Protein AF-A0A455SZA5-F1 (afdb_monomer)

Organism: NCBI:txid2045280

Mean predicted aligned error: 7.83 Å

Sequence (49 aa):
MGRCDTCGEPAAYAQLLSGGRTFRFCEQHVPPLVKKQAEATAAKEEQKK

Radius of gyration: 11.06 Å; Cα contacts (8 Å, |Δi|>4): 65; chains: 1; bounding box: 19×23×32 Å

Solvent-accessible surface area (backbone atoms only — not comparable to full-atom values): 3027 Å² total; per-residue (Å²): 133,58,47,10,77,87,79,61,45,71,33,77,44,68,40,79,42,95,85,86,46,73,49,34,20,19,88,87,68,50,48,74,67,44,53,54,45,43,58,55,41,64,72,47,62,75,76,74,122

Nearest PDB structures (foldseek):
  8s9u-assembly1_C  TM=4.541E-01  e=2.098E+00  Synechocystis sp. PCC 6803
  8s9v-assembly1_C  TM=4.383E-01  e=2.567E+00  Synechocystis sp. PCC 6803
  7z5a-assembly1_A  TM=4.490E-01  e=2.567E+00  Mus musculus
  4id8-assembly1_A  TM=3.665E-01 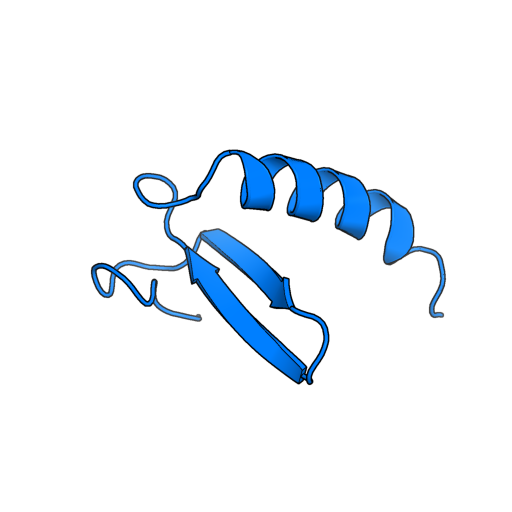 e=2.746E+00  Rhodopseudomonas palustris HaA2

pLDDT: mean 74.1, std 13.37, range [39.84, 89.56]

Secondary structure (DSSP, 8-state):
-PBPTTT-SBPSEEEEETTTEEEEE-TTT--HHHHHHHHHHHTTGGG--

Structure (mmCIF, N/CA/C/O backbone):
data_AF-A0A455SZA5-F1
#
_entry.id   AF-A0A455SZA5-F1
#
loop_
_atom_site.group_PDB
_atom_site.id
_atom_site.type_symbol
_atom_site.label_atom_id
_atom_site.label_alt_id
_atom_site.label_comp_id
_atom_site.label_asym_id
_atom_site.label_entity_id
_atom_site.label_seq_id
_atom_site.pdbx_PDB_ins_code
_atom_site.Cartn_x
_atom_site.Cartn_y
_atom_site.Cartn_z
_atom_site.occupancy
_atom_site.B_iso_or_equiv
_atom_site.auth_seq_id
_atom_site.auth_comp_id
_ato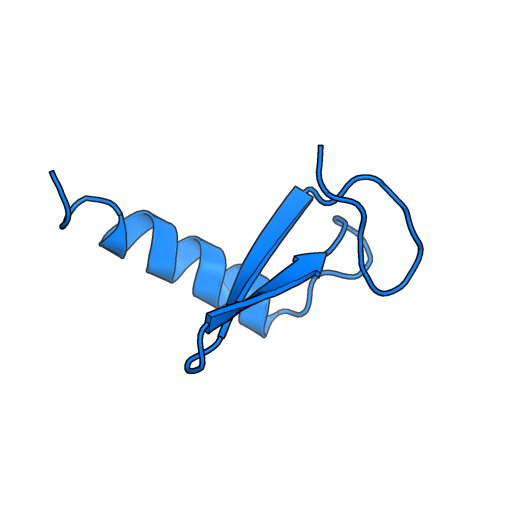m_site.auth_asym_id
_atom_site.auth_atom_id
_atom_site.pdbx_PDB_model_num
ATOM 1 N N . MET A 1 1 ? 10.033 9.695 3.761 1.00 54.56 1 MET A N 1
ATOM 2 C CA . MET A 1 1 ? 8.680 9.576 3.176 1.00 54.56 1 MET A CA 1
ATOM 3 C C . MET A 1 1 ? 8.732 8.602 2.011 1.00 54.56 1 MET A C 1
ATOM 5 O O . MET A 1 1 ? 9.590 8.764 1.152 1.00 54.56 1 MET A O 1
ATOM 9 N N . GLY A 1 2 ? 7.907 7.552 2.023 1.00 73.19 2 GLY A N 1
ATOM 10 C CA . GLY A 1 2 ? 7.812 6.622 0.893 1.00 73.19 2 GLY A CA 1
ATOM 11 C C . GLY A 1 2 ? 7.139 7.296 -0.303 1.00 73.19 2 GLY A C 1
ATOM 12 O O . GLY A 1 2 ? 6.287 8.158 -0.109 1.00 73.19 2 GLY A O 1
ATOM 13 N N . ARG A 1 3 ? 7.529 6.934 -1.526 1.00 84.69 3 ARG A N 1
ATOM 14 C CA . ARG A 1 3 ? 6.850 7.361 -2.758 1.00 84.69 3 ARG A CA 1
ATOM 15 C C . ARG A 1 3 ? 5.921 6.256 -3.239 1.00 84.69 3 ARG A C 1
ATOM 17 O O . ARG A 1 3 ? 6.183 5.089 -2.960 1.00 84.69 3 ARG A O 1
ATOM 24 N N . CYS A 1 4 ? 4.847 6.635 -3.914 1.00 87.38 4 CYS A N 1
ATOM 25 C CA . CYS A 1 4 ? 3.928 5.717 -4.553 1.00 87.38 4 CYS A CA 1
ATOM 26 C C . CYS A 1 4 ? 4.657 4.945 -5.654 1.00 87.38 4 CYS A C 1
ATOM 28 O O . CYS A 1 4 ? 5.304 5.560 -6.501 1.00 87.38 4 CYS A O 1
ATOM 30 N N . ASP A 1 5 ? 4.522 3.620 -5.662 1.00 83.69 5 ASP A N 1
ATOM 31 C CA . ASP A 1 5 ? 5.135 2.755 -6.677 1.00 83.69 5 ASP A CA 1
ATOM 32 C C . ASP A 1 5 ? 4.552 2.983 -8.085 1.00 83.69 5 ASP A C 1
ATOM 34 O O . ASP A 1 5 ? 5.190 2.656 -9.080 1.00 83.69 5 ASP A O 1
ATOM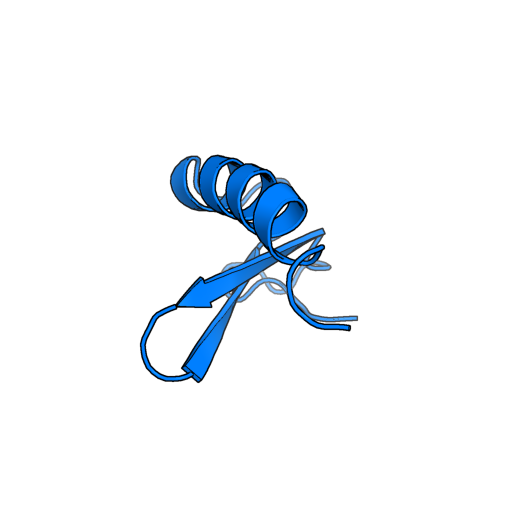 38 N N . THR A 1 6 ? 3.353 3.567 -8.185 1.00 81.25 6 THR A N 1
ATOM 39 C CA . THR A 1 6 ? 2.662 3.796 -9.462 1.00 81.25 6 THR A CA 1
ATOM 40 C C . THR A 1 6 ? 3.054 5.114 -10.132 1.00 81.25 6 THR A C 1
ATOM 42 O O . THR A 1 6 ? 3.273 5.136 -11.338 1.00 81.25 6 THR A O 1
ATOM 45 N N . CYS A 1 7 ? 3.141 6.215 -9.380 1.00 86.88 7 CYS A N 1
ATOM 46 C CA . CYS A 1 7 ? 3.345 7.558 -9.948 1.00 86.88 7 CYS A CA 1
ATOM 47 C C . CYS A 1 7 ? 4.509 8.350 -9.334 1.00 86.88 7 CYS A C 1
ATOM 49 O O . CYS A 1 7 ? 4.835 9.429 -9.819 1.00 86.88 7 CYS A O 1
ATOM 51 N N . GLY A 1 8 ? 5.138 7.859 -8.262 1.00 84.62 8 GLY A N 1
ATOM 52 C CA . GLY A 1 8 ? 6.239 8.553 -7.589 1.00 84.62 8 GLY A CA 1
ATOM 53 C C . GLY A 1 8 ? 5.830 9.701 -6.655 1.00 84.62 8 GLY A C 1
ATOM 54 O O . GLY A 1 8 ? 6.702 10.279 -6.004 1.00 84.62 8 GLY A O 1
ATOM 55 N N . GLU A 1 9 ? 4.536 10.008 -6.536 1.00 87.31 9 GLU A N 1
ATOM 56 C CA . GLU A 1 9 ? 3.999 10.977 -5.568 1.00 87.31 9 GLU A CA 1
ATOM 57 C C . GLU A 1 9 ? 4.199 10.523 -4.113 1.00 87.31 9 GLU A C 1
ATOM 59 O O . GLU A 1 9 ? 4.433 9.336 -3.870 1.00 87.31 9 GLU A O 1
ATOM 64 N N . PRO A 1 10 ? 4.118 11.421 -3.112 1.00 87.69 10 PRO A N 1
ATOM 65 C CA . PRO A 1 10 ? 4.183 11.023 -1.707 1.00 87.69 10 PRO A CA 1
ATOM 66 C C . PRO A 1 10 ? 3.137 9.946 -1.384 1.00 87.69 10 PRO A C 1
ATOM 68 O O . PRO A 1 10 ? 1.943 10.105 -1.638 1.00 87.69 10 PRO A O 1
ATOM 71 N N . ALA A 1 11 ? 3.596 8.819 -0.838 1.00 85.25 11 ALA A N 1
ATOM 72 C CA . ALA A 1 11 ? 2.715 7.733 -0.447 1.00 85.25 11 ALA A CA 1
ATOM 73 C C . ALA A 1 11 ? 2.009 8.082 0.863 1.00 85.25 11 ALA A C 1
ATOM 75 O O . ALA A 1 11 ? 2.663 8.285 1.887 1.00 85.25 11 ALA A O 1
ATOM 76 N N . ALA A 1 12 ? 0.681 8.111 0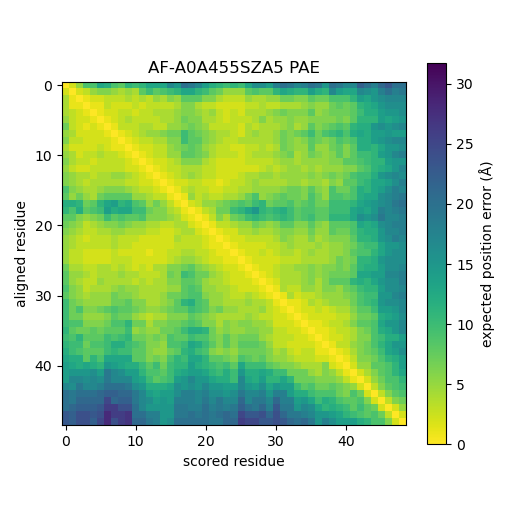.811 1.00 84.50 12 ALA A N 1
ATOM 77 C CA . ALA A 1 12 ? -0.180 8.271 1.975 1.00 84.50 12 ALA A CA 1
ATOM 78 C C . ALA A 1 12 ? -0.487 6.919 2.641 1.00 84.50 12 ALA A C 1
ATOM 80 O O . ALA A 1 12 ? -0.724 6.860 3.842 1.00 84.50 12 ALA A O 1
ATOM 81 N N . TYR A 1 13 ? -0.433 5.825 1.873 1.00 80.44 13 TYR A N 1
ATOM 82 C CA . TYR A 1 13 ? -0.791 4.486 2.333 1.00 80.44 13 TYR A CA 1
ATOM 83 C C . TYR A 1 13 ? 0.317 3.475 2.044 1.00 80.44 13 TYR A C 1
ATOM 85 O O . TYR A 1 13 ? 0.980 3.527 1.003 1.00 80.44 13 TYR A O 1
ATOM 93 N N . ALA A 1 14 ? 0.485 2.516 2.953 1.00 81.69 14 ALA A N 1
ATOM 94 C CA . ALA A 1 14 ? 1.387 1.383 2.796 1.00 81.69 14 ALA A CA 1
ATOM 95 C C . ALA A 1 14 ? 0.620 0.077 3.034 1.00 81.69 14 ALA A C 1
ATOM 97 O O . ALA A 1 14 ? -0.053 -0.071 4.049 1.00 81.69 14 ALA A O 1
ATOM 98 N N . GLN A 1 15 ? 0.729 -0.870 2.102 1.00 81.44 15 GLN A N 1
ATOM 99 C CA . GLN A 1 15 ? 0.167 -2.210 2.240 1.00 81.44 15 GLN A CA 1
ATOM 100 C C . GLN A 1 15 ? 1.293 -3.220 2.425 1.00 81.44 15 GLN A C 1
ATOM 102 O O . GLN A 1 15 ? 2.172 -3.336 1.567 1.00 81.44 15 GLN A O 1
ATOM 107 N N . LEU A 1 16 ? 1.251 -3.966 3.526 1.00 78.62 16 LEU A N 1
ATOM 108 C CA . LEU A 1 16 ? 2.178 -5.060 3.786 1.00 78.62 16 LEU A CA 1
ATOM 109 C C . LEU A 1 16 ? 1.605 -6.353 3.188 1.00 78.62 16 LEU A C 1
ATOM 111 O O . LEU A 1 16 ? 0.630 -6.899 3.698 1.00 78.62 16 LEU A O 1
ATOM 115 N N . LEU A 1 17 ? 2.188 -6.846 2.095 1.00 74.81 17 LEU A N 1
ATOM 116 C CA . LEU A 1 17 ? 1.814 -8.137 1.519 1.00 74.81 17 LEU A CA 1
ATOM 117 C C . LEU A 1 17 ? 2.547 -9.283 2.224 1.00 74.81 17 LEU A C 1
ATOM 119 O O . LEU A 1 17 ? 3.736 -9.190 2.551 1.00 74.81 17 LEU A O 1
ATOM 123 N N . SER A 1 18 ? 1.845 -10.408 2.384 1.00 67.06 18 SER A N 1
ATOM 124 C CA . SER A 1 18 ? 2.428 -11.683 2.806 1.00 67.06 18 SER A CA 1
ATOM 125 C C . SER A 1 18 ? 3.603 -12.036 1.885 1.00 67.06 18 SER A C 1
ATOM 127 O O . SER A 1 18 ? 3.445 -12.105 0.668 1.00 67.06 18 SER A O 1
ATOM 129 N N . GLY A 1 19 ? 4.797 -12.191 2.462 1.00 75.06 19 GLY A N 1
ATOM 130 C CA . GLY A 1 19 ? 6.061 -12.302 1.717 1.00 75.06 19 GLY A CA 1
ATOM 131 C C . GLY A 1 19 ? 7.037 -11.138 1.932 1.00 75.06 19 GLY A C 1
ATOM 132 O O . GLY A 1 19 ? 8.052 -11.070 1.245 1.00 75.06 19 GLY A O 1
ATOM 133 N N . GLY A 1 20 ? 6.747 -10.224 2.867 1.00 75.38 20 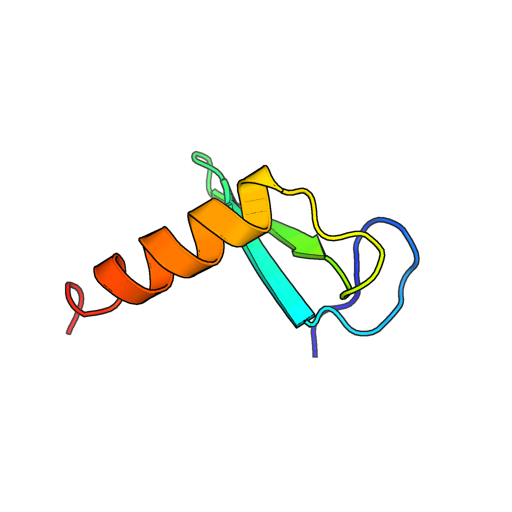GLY A N 1
ATOM 134 C CA . GLY A 1 20 ? 7.672 -9.159 3.284 1.00 75.38 20 GLY A CA 1
ATOM 135 C C . GLY A 1 20 ? 7.783 -7.999 2.293 1.00 75.38 20 GLY A C 1
ATOM 136 O O . GLY A 1 20 ? 8.707 -7.195 2.385 1.00 75.38 20 GLY A O 1
ATOM 137 N N . ARG A 1 21 ? 6.856 -7.909 1.332 1.00 78.88 21 ARG A N 1
ATOM 138 C CA . ARG A 1 21 ? 6.818 -6.836 0.335 1.00 78.88 21 ARG A CA 1
ATOM 139 C C . ARG A 1 21 ? 5.869 -5.743 0.803 1.00 78.88 21 ARG A C 1
ATOM 141 O O . ARG A 1 21 ? 4.699 -6.013 1.063 1.00 78.88 21 ARG A O 1
ATOM 148 N N . THR A 1 22 ? 6.360 -4.512 0.865 1.00 79.75 22 THR A N 1
ATOM 149 C CA . THR A 1 22 ? 5.551 -3.337 1.202 1.00 79.75 22 THR A CA 1
ATOM 150 C C . THR A 1 22 ? 5.282 -2.539 -0.061 1.00 79.75 22 THR A C 1
ATOM 152 O O . THR A 1 22 ? 6.226 -2.053 -0.678 1.00 79.75 22 THR A O 1
ATOM 155 N N . PHE A 1 23 ? 4.013 -2.377 -0.421 1.00 84.25 23 PHE A N 1
ATOM 156 C CA . PHE A 1 23 ? 3.606 -1.530 -1.539 1.00 84.25 23 PHE A CA 1
ATOM 157 C C . PHE A 1 23 ? 3.125 -0.180 -1.036 1.00 84.25 23 PHE A C 1
ATOM 159 O O . PHE A 1 23 ? 2.399 -0.105 -0.043 1.00 84.25 23 PHE A O 1
ATOM 166 N N . ARG A 1 24 ? 3.531 0.887 -1.719 1.00 87.12 24 ARG A N 1
ATOM 167 C CA . ARG A 1 24 ? 3.226 2.260 -1.323 1.00 87.12 24 ARG A CA 1
ATOM 168 C C . ARG A 1 24 ? 2.307 2.912 -2.342 1.00 87.12 24 ARG A C 1
ATOM 170 O O . ARG A 1 24 ? 2.561 2.872 -3.544 1.00 87.12 24 ARG A O 1
ATOM 177 N N . PHE A 1 25 ? 1.264 3.569 -1.850 1.00 86.75 25 PHE A N 1
ATOM 178 C CA . PHE A 1 25 ? 0.236 4.185 -2.680 1.00 86.75 25 PHE A CA 1
ATOM 179 C C . PHE A 1 25 ? -0.027 5.630 -2.251 1.00 86.75 25 PHE A C 1
ATOM 181 O O . PHE A 1 25 ? -0.070 5.933 -1.056 1.00 86.75 25 PHE A O 1
ATOM 188 N N . CYS A 1 26 ? -0.195 6.533 -3.218 1.00 89.56 26 CYS A N 1
ATOM 189 C CA . CYS A 1 26 ? -0.704 7.882 -2.962 1.00 89.56 26 CYS A CA 1
ATOM 190 C C . CYS A 1 26 ? -2.241 7.873 -2.883 1.00 89.56 26 CYS A C 1
ATOM 192 O O . CYS A 1 26 ? -2.878 6.871 -3.203 1.00 89.56 26 CYS A O 1
ATOM 194 N N . GLU A 1 27 ? -2.849 8.986 -2.472 1.00 85.50 27 GLU A N 1
ATOM 195 C CA . GLU A 1 27 ? -4.308 9.098 -2.297 1.00 85.50 27 GLU A CA 1
ATOM 196 C C . GLU A 1 27 ? -5.109 8.872 -3.587 1.00 85.50 27 GLU A C 1
ATOM 198 O O . GLU A 1 27 ? -6.250 8.413 -3.528 1.00 85.50 27 GLU A O 1
ATOM 203 N N . GLN A 1 28 ? -4.502 9.133 -4.748 1.00 85.75 28 GLN A N 1
ATOM 204 C CA . GLN A 1 28 ? -5.108 8.857 -6.054 1.00 85.75 28 GLN A CA 1
ATOM 205 C C . GLN A 1 28 ? -4.964 7.393 -6.483 1.00 85.75 28 GLN A C 1
ATOM 207 O O . GLN A 1 28 ? -5.882 6.835 -7.076 1.00 85.75 28 GLN A O 1
ATOM 212 N N . HIS A 1 29 ? -3.828 6.759 -6.178 1.00 84.69 29 HIS A N 1
ATOM 213 C CA . HIS A 1 29 ? -3.509 5.408 -6.655 1.00 84.69 29 HIS A 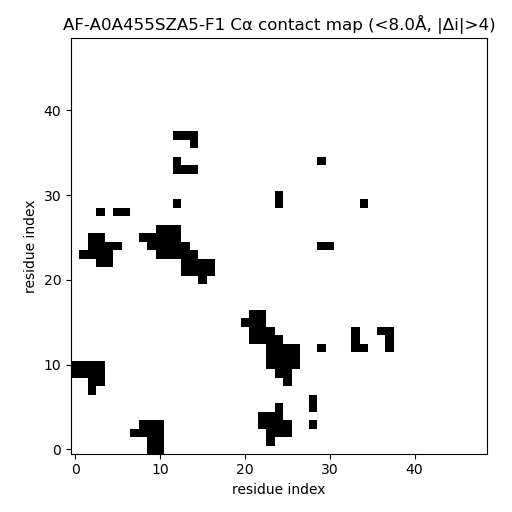CA 1
ATOM 214 C C . H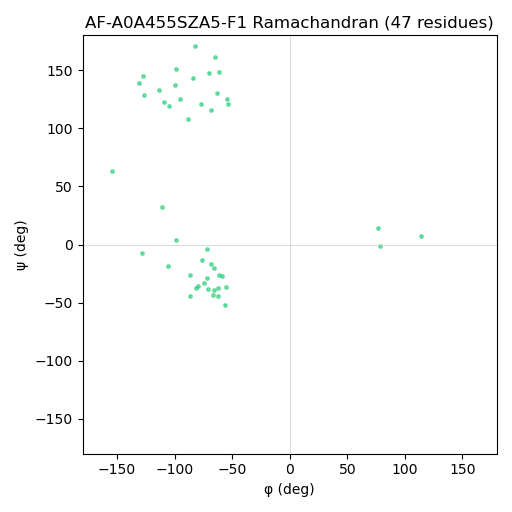IS A 1 29 ? -3.779 4.310 -5.632 1.00 84.69 29 HIS A C 1
ATOM 216 O O . HIS A 1 29 ? -3.471 3.152 -5.896 1.00 84.69 29 HIS A O 1
ATOM 222 N N . VAL A 1 30 ? -4.331 4.641 -4.465 1.00 84.00 30 VAL A N 1
ATOM 223 C CA . VAL A 1 30 ? -4.642 3.661 -3.427 1.00 84.00 30 VAL A CA 1
ATOM 224 C C . VAL A 1 30 ? -5.788 2.735 -3.877 1.00 84.00 30 VAL A C 1
ATOM 226 O O . VAL A 1 30 ? -6.927 3.176 -4.051 1.00 84.00 30 VAL A O 1
ATOM 229 N N . PRO A 1 31 ? -5.530 1.424 -4.046 1.00 81.88 31 PRO A N 1
ATOM 230 C CA . PRO A 1 31 ? -6.568 0.449 -4.329 1.00 81.88 31 PRO A CA 1
ATOM 231 C C . PRO A 1 31 ? -7.585 0.383 -3.182 1.00 81.88 31 PRO A C 1
ATOM 233 O O . PRO A 1 31 ? -7.205 0.482 -2.011 1.00 81.88 31 PRO A O 1
ATOM 236 N N . PRO A 1 32 ? -8.865 0.094 -3.466 1.00 78.12 32 PRO A N 1
ATOM 237 C CA . PRO A 1 32 ? -9.879 -0.085 -2.424 1.00 78.12 32 PRO A CA 1
ATOM 238 C C . PRO A 1 32 ? -9.528 -1.219 -1.445 1.00 78.12 32 PRO A C 1
ATOM 240 O O . PRO A 1 32 ? -9.906 -1.170 -0.277 1.00 78.12 32 PRO A O 1
ATOM 243 N N . LEU A 1 33 ? -8.761 -2.218 -1.896 1.00 73.81 33 LEU A N 1
ATOM 244 C CA . LEU A 1 33 ? -8.220 -3.280 -1.045 1.00 73.81 33 LEU A CA 1
ATOM 245 C C . LEU A 1 33 ? -7.199 -2.750 -0.030 1.00 73.81 33 LEU A C 1
ATOM 247 O O . LEU A 1 33 ? -7.242 -3.166 1.121 1.00 73.81 33 LEU A O 1
ATOM 251 N N . VAL A 1 34 ? -6.347 -1.798 -0.425 1.00 77.62 34 VAL A N 1
ATOM 252 C CA . VAL A 1 34 ? -5.358 -1.168 0.464 1.00 77.62 34 VAL A CA 1
ATOM 253 C C . VAL A 1 34 ? -6.038 -0.268 1.477 1.00 77.62 34 VAL A C 1
ATOM 255 O O . VAL A 1 34 ? -5.635 -0.284 2.628 1.00 77.62 34 VAL A O 1
ATOM 258 N N . LYS A 1 35 ? -7.092 0.464 1.092 1.00 74.25 35 LYS A N 1
ATOM 259 C CA . LYS A 1 35 ? -7.910 1.222 2.056 1.00 74.25 35 LYS A CA 1
ATOM 260 C C . LYS A 1 35 ? -8.464 0.297 3.141 1.00 74.25 35 LYS A C 1
ATOM 262 O O . LYS A 1 35 ? -8.168 0.493 4.314 1.00 74.25 35 LYS A O 1
ATOM 267 N N . LYS A 1 36 ? -9.113 -0.799 2.734 1.00 72.69 36 LYS A N 1
ATOM 268 C CA . LYS A 1 36 ? -9.628 -1.812 3.667 1.00 72.69 36 LYS A CA 1
ATOM 269 C C . LYS A 1 36 ? -8.530 -2.491 4.489 1.00 72.69 36 LYS A C 1
ATOM 271 O O . LYS A 1 36 ? -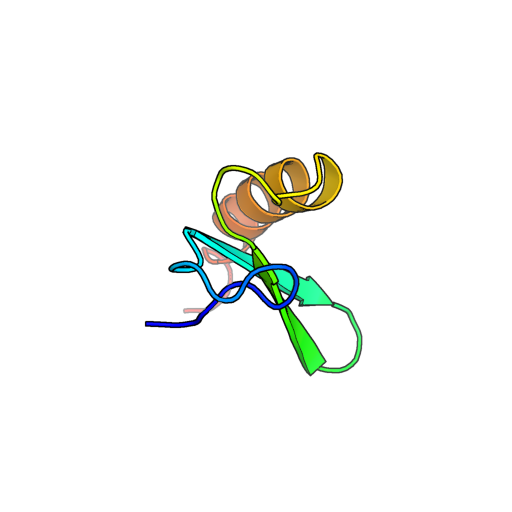8.748 -2.789 5.657 1.00 72.69 36 LYS A O 1
ATOM 276 N N . GLN A 1 37 ? -7.358 -2.755 3.909 1.00 73.75 37 GLN A N 1
ATOM 277 C CA . GLN A 1 37 ? -6.234 -3.344 4.641 1.00 73.75 37 GLN A CA 1
ATOM 278 C C . GLN A 1 37 ? -5.552 -2.351 5.578 1.00 73.75 37 GLN A C 1
ATOM 280 O O . GLN A 1 37 ? -5.089 -2.778 6.627 1.00 73.75 37 GLN A O 1
ATOM 285 N N . ALA A 1 38 ? -5.497 -1.063 5.244 1.00 70.88 38 ALA A N 1
ATOM 286 C CA . ALA A 1 38 ? -4.994 -0.017 6.125 1.00 70.88 38 ALA A CA 1
ATOM 287 C C . ALA A 1 38 ? -5.922 0.139 7.334 1.00 70.88 38 ALA A C 1
ATOM 289 O O . ALA A 1 38 ? -5.445 0.154 8.462 1.00 70.88 38 ALA A O 1
ATOM 290 N N . GLU A 1 39 ? -7.240 0.126 7.116 1.00 67.81 39 GLU A N 1
ATOM 291 C CA . GLU A 1 39 ? -8.240 0.089 8.190 1.00 67.81 39 GLU A CA 1
ATOM 292 C C . GLU A 1 39 ? -8.118 -1.191 9.039 1.00 67.81 39 GLU A C 1
ATOM 294 O O . GLU A 1 39 ? -8.107 -1.134 10.267 1.00 67.81 39 GLU A O 1
ATOM 299 N N . ALA A 1 40 ? -7.946 -2.357 8.407 1.00 64.75 40 ALA A N 1
ATOM 300 C CA . ALA A 1 40 ? -7.790 -3.627 9.120 1.00 64.75 40 ALA A CA 1
ATOM 301 C C . ALA A 1 40 ? -6.428 -3.779 9.829 1.00 64.75 40 ALA A C 1
ATOM 303 O O . ALA A 1 40 ? -6.333 -4.489 10.829 1.00 64.75 40 ALA A O 1
ATOM 304 N N . THR A 1 41 ? -5.371 -3.143 9.317 1.00 61.47 41 THR A N 1
ATOM 305 C CA . THR A 1 41 ? -4.025 -3.137 9.914 1.00 61.47 41 THR A CA 1
ATOM 306 C C . THR A 1 41 ? -3.942 -2.139 11.056 1.00 61.47 41 THR A C 1
ATOM 308 O O . THR A 1 41 ? -3.343 -2.473 12.071 1.00 61.47 41 THR A O 1
ATOM 311 N N . ALA A 1 42 ? -4.622 -0.991 10.968 1.00 58.75 42 ALA A N 1
ATOM 312 C CA . ALA A 1 42 ? -4.774 -0.078 12.100 1.00 58.75 42 ALA A CA 1
ATOM 313 C C . ALA A 1 42 ? -5.392 -0.791 13.318 1.00 58.75 42 ALA A C 1
ATOM 315 O O . ALA A 1 42 ? -4.939 -0.590 14.436 1.00 58.75 42 ALA A O 1
ATOM 316 N N . ALA A 1 43 ? -6.333 -1.718 13.095 1.00 54.69 43 ALA A N 1
ATOM 317 C CA . ALA A 1 43 ? -6.895 -2.565 14.152 1.00 54.69 43 ALA A CA 1
ATOM 318 C C . ALA A 1 43 ? -5.972 -3.718 14.617 1.00 54.69 43 ALA A C 1
ATOM 320 O O . ALA A 1 43 ? -6.246 -4.357 15.631 1.00 54.69 43 ALA A O 1
ATOM 321 N N . LYS A 1 44 ? -4.897 -4.033 13.880 1.00 50.97 44 LYS A N 1
ATOM 322 C CA . LYS A 1 44 ? -3.939 -5.108 14.212 1.00 50.97 44 LYS A CA 1
ATOM 323 C C . LYS A 1 44 ? -2.592 -4.608 14.735 1.00 50.97 44 LYS A C 1
ATOM 325 O O . LYS A 1 44 ? -1.889 -5.391 15.371 1.00 50.97 44 LYS A O 1
ATOM 330 N N . GLU A 1 45 ? -2.226 -3.346 14.517 1.00 49.12 45 GLU A N 1
ATOM 331 C CA . GLU A 1 45 ? -1.009 -2.759 15.096 1.00 49.12 45 GLU A CA 1
ATOM 332 C C . GLU A 1 45 ? -1.086 -2.596 16.624 1.00 49.12 45 GLU A C 1
ATOM 334 O O . GLU A 1 45 ? -0.045 -2.552 17.274 1.00 49.12 45 GLU A O 1
ATOM 339 N N . GLU A 1 46 ? -2.277 -2.662 17.228 1.00 47.62 46 GLU A N 1
ATOM 340 C CA . GLU A 1 46 ? -2.436 -2.765 18.690 1.00 47.62 46 GLU A CA 1
ATOM 341 C C . GLU A 1 46 ? -2.040 -4.143 19.264 1.00 47.62 46 GLU A C 1
ATOM 343 O O . GLU A 1 46 ? -2.023 -4.331 20.476 1.00 47.62 46 GLU A O 1
ATOM 348 N N . GLN A 1 47 ? -1.678 -5.119 18.423 1.00 46.59 47 GLN A N 1
ATOM 349 C CA . GLN A 1 47 ? -1.256 -6.459 18.847 1.00 46.59 47 GLN A CA 1
ATOM 350 C C . GLN A 1 47 ? 0.235 -6.735 18.595 1.00 46.59 47 GLN A C 1
ATOM 352 O O . GLN A 1 47 ? 0.634 -7.865 18.323 1.00 46.59 47 GLN A O 1
ATOM 357 N N . LYS A 1 48 ? 1.102 -5.720 18.683 1.00 44.66 48 LYS A N 1
ATOM 358 C CA . LYS A 1 48 ? 2.535 -5.959 18.918 1.00 44.66 48 LYS A CA 1
ATOM 359 C C . LYS A 1 48 ? 3.232 -4.775 19.597 1.00 44.66 48 LYS A C 1
ATOM 361 O O . LYS A 1 48 ? 4.188 -4.233 19.043 1.00 44.66 48 LYS A O 1
ATOM 366 N N . LYS A 1 49 ? 2.831 -4.435 20.822 1.00 39.84 49 LYS A N 1
ATOM 367 C CA . LYS A 1 49 ? 3.792 -4.117 21.887 1.00 39.84 49 LYS A CA 1
ATOM 368 C C . LYS A 1 49 ? 3.175 -4.211 23.271 1.00 39.84 49 LYS A C 1
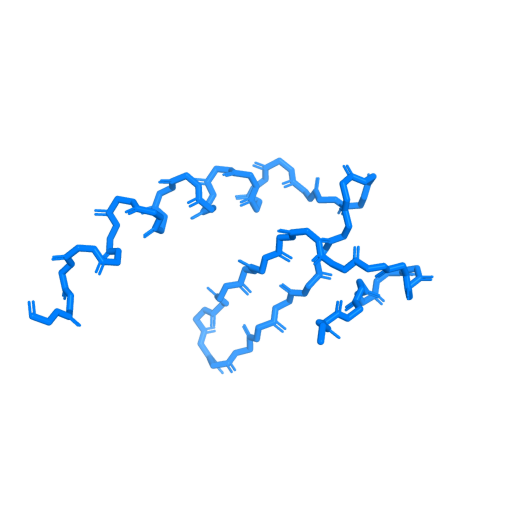ATOM 370 O O . LYS A 1 49 ? 2.029 -3.750 23.418 1.00 39.84 49 LYS A O 1
#

Foldseek 3Di:
DDAAPPPRHDFPFWDQDDPRDIGGHHPVGQDPVRVVRRVVVVVVVVPDD